Protein AF-A0A0K8VQE4-F1 (afdb_monomer)

Mean predicted aligned error: 16.48 Å

Solvent-accessible surface area (backbone atoms only — not comparable to full-atom values): 9873 Å² total; per-residue (Å²): 136,83,87,86,81,90,81,83,89,86,82,90,83,88,81,88,80,91,84,88,81,90,79,91,72,78,86,70,64,89,73,73,76,73,76,74,81,79,48,73,66,45,51,49,52,49,52,51,43,44,55,78,45,48,74,47,53,70,43,79,90,37,38,68,58,38,44,43,52,36,48,52,51,41,58,73,68,64,58,63,92,59,96,77,51,59,66,57,52,51,50,51,49,52,50,50,52,53,53,49,59,57,50,58,73,50,50,84,83,46,82,82,73,84,55,89,65,48,68,61,51,49,57,67,68,48,78,80,86,74,82,78,86,72,84,84,83,77,75,88,77,84,90,79,133

Structure (mmCIF, N/CA/C/O backbone):
data_AF-A0A0K8VQE4-F1
#
_entry.id   AF-A0A0K8VQE4-F1
#
loop_
_atom_site.group_PDB
_atom_site.id
_atom_site.type_symbol
_atom_site.label_atom_id
_atom_site.label_alt_id
_atom_site.label_comp_id
_atom_site.label_asym_id
_atom_site.label_entity_id
_atom_site.label_seq_id
_atom_site.pdbx_PDB_ins_code
_atom_site.Cartn_x
_atom_site.Cartn_y
_atom_site.Cartn_z
_atom_site.occupancy
_atom_site.B_iso_or_equiv
_atom_site.auth_seq_id
_atom_site.auth_comp_id
_atom_site.auth_asym_id
_atom_site.auth_atom_id
_atom_site.pdbx_PDB_model_num
ATOM 1 N N . MET A 1 1 ? -46.963 26.189 68.535 1.00 45.88 1 MET A N 1
ATOM 2 C CA . MET A 1 1 ? -46.338 26.196 67.194 1.00 45.88 1 MET A CA 1
ATOM 3 C C . MET A 1 1 ? -45.722 27.574 67.006 1.00 45.88 1 MET A C 1
ATOM 5 O O . MET A 1 1 ? -46.448 28.551 67.113 1.00 45.88 1 MET A O 1
ATOM 9 N N . ALA A 1 2 ? -44.393 27.656 66.931 1.00 39.91 2 ALA A N 1
ATOM 10 C CA . ALA A 1 2 ? -43.643 28.909 67.023 1.00 39.91 2 ALA A CA 1
ATOM 11 C C . ALA A 1 2 ? -43.707 29.743 65.726 1.00 39.91 2 ALA A C 1
ATOM 13 O O . ALA A 1 2 ? -43.652 29.190 64.631 1.00 39.91 2 ALA A O 1
ATOM 14 N N . ASN A 1 3 ? -43.807 31.067 65.893 1.00 44.88 3 ASN A N 1
ATOM 15 C CA . ASN A 1 3 ? -43.606 32.115 64.882 1.00 44.88 3 ASN A CA 1
ATOM 16 C C . ASN A 1 3 ? -42.227 32.003 64.201 1.00 44.88 3 ASN A C 1
ATOM 18 O O . ASN A 1 3 ? -41.288 31.542 64.841 1.00 44.88 3 ASN A O 1
ATOM 22 N N . VAL A 1 4 ? -42.070 32.559 62.989 1.00 49.12 4 VAL A N 1
ATOM 23 C CA . VAL A 1 4 ? -41.136 33.679 62.717 1.00 49.12 4 VAL A CA 1
ATOM 24 C C . VAL A 1 4 ? -41.285 34.203 61.277 1.00 49.12 4 VAL A C 1
ATOM 26 O O . VAL A 1 4 ? -41.597 33.486 60.332 1.00 49.12 4 VAL A O 1
ATOM 29 N N . LEU A 1 5 ? -41.117 35.520 61.200 1.00 47.66 5 LEU A N 1
ATOM 30 C CA . LEU A 1 5 ? -41.314 36.482 60.126 1.00 47.66 5 LEU A CA 1
ATOM 31 C C . LEU A 1 5 ? -40.324 36.386 58.947 1.00 47.66 5 LEU A C 1
ATOM 33 O O . LEU A 1 5 ? -39.181 35.961 59.092 1.00 47.66 5 LEU A O 1
ATOM 37 N N . ARG A 1 6 ? -40.775 36.927 57.804 1.00 46.88 6 ARG A N 1
ATOM 38 C CA . ARG A 1 6 ? -39.968 37.466 56.690 1.00 46.88 6 ARG A CA 1
ATOM 39 C C . ARG A 1 6 ? -38.911 38.463 57.187 1.00 46.88 6 ARG A C 1
ATOM 41 O O . ARG A 1 6 ? -39.253 39.269 58.040 1.00 46.88 6 ARG A O 1
ATOM 48 N N . ASN A 1 7 ? -37.726 38.472 56.563 1.00 41.19 7 ASN A N 1
ATOM 49 C CA . ASN A 1 7 ? -36.839 39.632 56.317 1.00 41.19 7 ASN A CA 1
ATOM 50 C C . ASN A 1 7 ? -35.766 39.194 55.286 1.00 41.19 7 ASN A C 1
ATOM 52 O O . ASN A 1 7 ? -35.129 38.168 55.484 1.00 41.19 7 ASN A O 1
ATOM 56 N N . VAL A 1 8 ? -35.770 39.704 54.048 1.00 42.94 8 VAL A N 1
ATOM 57 C CA . VAL A 1 8 ? -35.053 40.902 53.544 1.00 42.94 8 VAL A CA 1
ATOM 58 C C . VAL A 1 8 ? -33.520 40.729 53.532 1.00 42.94 8 VAL A C 1
ATOM 60 O O . VAL A 1 8 ? -32.865 40.780 54.566 1.00 42.94 8 VAL A O 1
ATOM 63 N N . GLU A 1 9 ? -32.988 40.542 52.316 1.00 43.97 9 GLU A N 1
ATOM 64 C CA . GLU A 1 9 ? -31.582 40.719 51.897 1.00 43.97 9 GLU A CA 1
ATOM 65 C C . GLU A 1 9 ? -31.162 42.178 52.158 1.00 43.97 9 GLU A C 1
ATOM 67 O O . GLU A 1 9 ? -31.979 43.079 51.941 1.00 43.97 9 GLU A O 1
ATOM 72 N N . PRO A 1 10 ? -29.943 42.452 52.657 1.00 44.28 10 PRO A N 1
ATOM 73 C CA . PRO A 1 10 ? -28.909 42.905 51.718 1.00 44.28 10 PRO A CA 1
ATOM 74 C C . PRO A 1 10 ? -27.470 42.574 52.166 1.00 44.28 10 PRO A C 1
ATOM 76 O O . PRO A 1 10 ? -27.127 42.735 53.337 1.00 44.28 10 PRO A O 1
ATOM 79 N N . SER A 1 11 ? -26.553 42.292 51.239 1.00 44.81 11 SER A N 1
ATOM 80 C CA . SER A 1 11 ? -25.364 43.151 51.067 1.00 44.81 11 SER A CA 1
ATOM 81 C C . SER A 1 11 ? -24.391 42.667 50.000 1.00 44.81 11 SER A C 1
ATOM 83 O O . SER A 1 11 ? -23.786 41.599 50.054 1.00 44.81 11 SER A O 1
ATOM 85 N N . GLN A 1 12 ? -24.141 43.601 49.094 1.00 41.91 12 GLN A N 1
ATOM 86 C CA . GLN A 1 12 ? -23.063 43.644 48.127 1.00 41.91 12 GLN A CA 1
ATOM 87 C C . GLN A 1 12 ? -21.682 43.525 48.796 1.00 41.91 12 GLN A C 1
ATOM 89 O O . GLN A 1 12 ? -21.361 44.308 49.688 1.00 41.91 12 GLN A O 1
ATOM 94 N N . LYS A 1 13 ? -20.802 42.673 48.253 1.00 49.84 13 LYS A N 1
ATOM 95 C CA . LYS A 1 13 ? -19.358 42.960 48.176 1.00 49.84 13 LYS A CA 1
ATOM 96 C C . LYS A 1 13 ? -18.815 42.578 46.803 1.00 49.84 13 LYS A C 1
ATOM 98 O O . LYS A 1 13 ? -18.476 41.438 46.512 1.00 49.84 13 LYS A O 1
ATOM 103 N N . LYS A 1 14 ? -18.752 43.608 45.966 1.00 39.69 14 LYS A N 1
ATOM 104 C CA . LYS A 1 14 ? -17.939 43.723 44.760 1.00 39.69 14 LYS A CA 1
ATOM 105 C C . LYS A 1 14 ? -16.468 43.786 45.183 1.00 39.69 14 LYS A C 1
ATOM 107 O O . LYS A 1 14 ? -16.104 44.680 45.940 1.00 39.69 14 LYS A O 1
ATOM 112 N N . LEU A 1 15 ? -15.627 42.898 44.659 1.00 41.09 15 LEU A N 1
ATOM 113 C CA . LEU A 1 15 ? -14.192 43.151 44.543 1.00 41.09 15 LEU A CA 1
ATOM 114 C C . LEU A 1 15 ? -13.773 42.820 43.108 1.00 41.09 15 LEU A C 1
ATOM 116 O O . LEU A 1 15 ? -13.686 41.664 42.708 1.00 41.09 15 LEU A O 1
ATOM 120 N N . GLN A 1 16 ? -13.606 43.877 42.317 1.00 36.41 16 GLN A N 1
ATOM 121 C CA . GLN A 1 16 ? -12.870 43.866 41.060 1.00 36.41 16 GLN A CA 1
ATOM 122 C C . GLN A 1 16 ? -11.424 44.255 41.385 1.00 36.41 16 GLN A C 1
ATOM 124 O O . GLN A 1 16 ? -11.229 45.272 42.041 1.00 36.41 16 GLN A O 1
ATOM 129 N N . SER A 1 17 ? -10.449 43.476 40.920 1.00 37.84 17 SER A N 1
ATOM 130 C CA . SER A 1 17 ? -9.119 43.941 40.481 1.00 37.84 17 SER A CA 1
ATOM 131 C C . SER A 1 17 ? -8.377 42.736 39.888 1.00 37.84 17 SER A C 1
ATOM 133 O O . SER A 1 17 ? -8.222 41.723 40.559 1.00 37.84 17 SER A O 1
ATOM 135 N N . THR A 1 18 ? -8.201 42.661 38.564 1.00 42.44 18 THR A N 1
ATOM 136 C CA . THR A 1 18 ? -7.042 43.166 37.790 1.00 42.44 18 THR A CA 1
ATOM 137 C C . THR A 1 18 ? -5.707 42.568 38.239 1.00 42.44 18 THR A C 1
ATOM 139 O O . THR A 1 18 ? -5.162 42.986 39.251 1.00 42.44 18 THR A O 1
ATOM 142 N N . ASP A 1 19 ? -5.152 41.631 37.474 1.00 34.72 19 ASP A N 1
ATOM 143 C CA . ASP A 1 19 ? -4.018 41.869 36.564 1.00 34.72 19 ASP A CA 1
ATOM 144 C C . ASP A 1 19 ? -3.666 40.540 35.874 1.00 34.72 19 ASP A C 1
ATOM 146 O O . ASP A 1 19 ? -3.855 39.458 36.430 1.00 34.72 19 ASP A O 1
ATOM 150 N N . GLY A 1 20 ? -3.231 40.610 34.622 1.00 36.81 20 GLY A N 1
ATOM 151 C CA . GLY A 1 20 ? -2.984 39.442 33.796 1.00 36.81 20 GLY A CA 1
ATOM 152 C C . GLY A 1 20 ? -1.537 38.971 33.833 1.00 36.81 20 GLY A C 1
ATOM 153 O O . GLY A 1 20 ? -0.609 39.735 34.070 1.00 36.81 20 GLY A O 1
ATOM 154 N N . ARG A 1 21 ? -1.321 37.714 33.435 1.00 42.16 21 ARG A N 1
ATOM 155 C CA . ARG A 1 21 ? -0.239 37.364 32.505 1.00 42.16 21 ARG A CA 1
ATOM 156 C C . ARG A 1 21 ? -0.347 35.921 32.023 1.00 42.16 21 ARG A C 1
ATOM 158 O O . ARG A 1 21 ? -0.625 34.995 32.77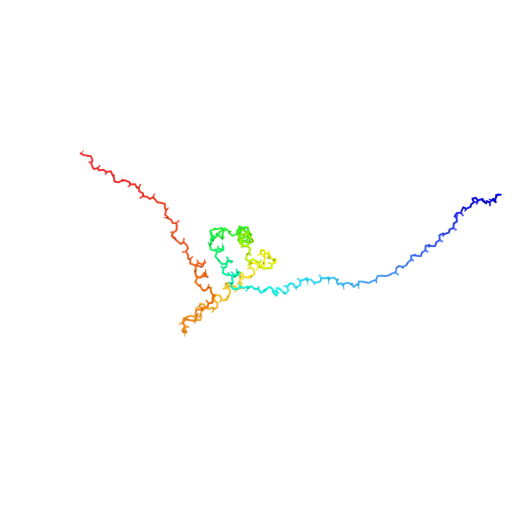2 1.00 42.16 21 ARG A O 1
ATOM 165 N N . LYS A 1 22 ? -0.105 35.792 30.719 1.00 48.47 22 LYS A N 1
ATOM 166 C CA . LYS A 1 22 ? 0.037 34.581 29.905 1.00 48.47 22 LYS A CA 1
ATOM 167 C C . LYS A 1 22 ? 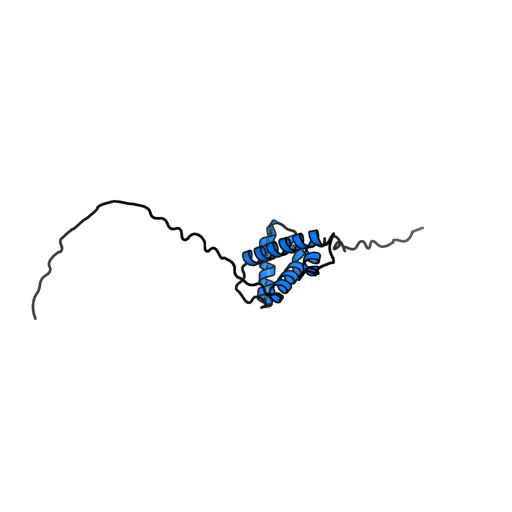0.883 33.485 30.569 1.00 48.47 22 LYS A C 1
ATOM 169 O O . LYS A 1 22 ? 1.980 33.767 31.034 1.00 48.47 22 LYS A O 1
ATOM 174 N N . SER A 1 23 ? 0.457 32.233 30.403 1.00 43.72 23 SER A N 1
ATOM 175 C CA . SER A 1 23 ? 1.350 31.073 30.242 1.00 43.72 23 SER A CA 1
ATOM 176 C C . SER A 1 23 ? 0.568 29.948 29.547 1.00 43.72 23 SER A C 1
ATOM 178 O O . SER A 1 23 ? -0.226 29.250 30.161 1.00 43.72 23 SER A O 1
ATOM 180 N N . ILE A 1 24 ? 0.461 29.980 28.217 1.00 49.69 24 ILE A N 1
ATOM 181 C CA . ILE A 1 24 ? 1.192 29.089 27.295 1.00 49.69 24 ILE A CA 1
ATOM 182 C C . ILE A 1 24 ? 1.427 27.682 27.862 1.00 49.69 24 ILE A C 1
ATOM 184 O O . ILE A 1 24 ? 2.364 27.457 28.620 1.00 49.69 24 ILE A O 1
ATOM 188 N N . LYS A 1 25 ? 0.631 26.734 27.368 1.00 45.72 25 LYS A N 1
ATOM 189 C CA . LYS A 1 25 ? 1.036 25.429 26.812 1.00 45.72 25 LYS A CA 1
ATOM 190 C C . LYS A 1 25 ? -0.257 24.833 26.249 1.00 45.72 25 LYS A C 1
ATOM 192 O O . LYS A 1 25 ? -1.064 24.271 26.966 1.00 45.72 25 LYS A O 1
ATOM 197 N N . SER A 1 26 ? -0.606 25.115 24.994 1.00 44.28 26 SER A N 1
ATOM 198 C CA . SER A 1 26 ? -0.066 24.333 23.880 1.00 44.28 26 SER A CA 1
ATOM 199 C C . SER A 1 26 ? 0.153 22.897 24.347 1.00 44.28 26 SER A C 1
ATOM 201 O O . SER A 1 26 ? 1.252 22.551 24.783 1.00 44.28 26 SER A O 1
ATOM 203 N N . CYS A 1 27 ? -0.893 22.068 24.287 1.00 36.00 27 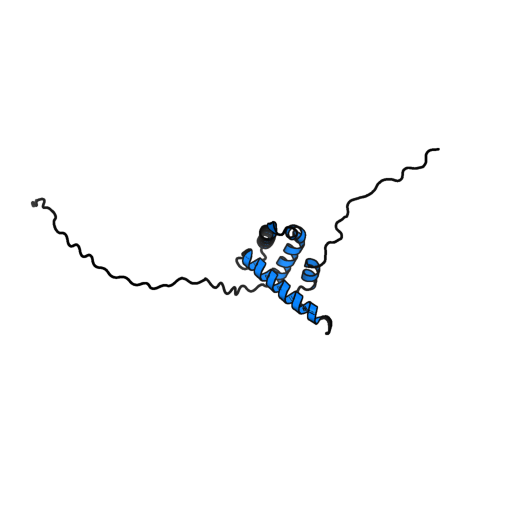CYS A N 1
ATOM 204 C CA . CYS A 1 27 ? -0.665 20.639 24.117 1.00 36.00 27 CYS A CA 1
ATOM 205 C C . CYS A 1 27 ? -0.140 20.483 22.688 1.00 36.00 27 CYS A C 1
ATOM 207 O O . CYS A 1 27 ? -0.859 20.219 21.727 1.00 36.00 27 CYS A O 1
ATOM 209 N N . VAL A 1 28 ? 1.134 20.851 22.557 1.00 38.78 28 VAL A N 1
ATOM 210 C CA . VAL A 1 28 ? 2.001 20.554 21.441 1.00 38.78 28 VAL A CA 1
ATOM 211 C C . VAL A 1 28 ? 1.812 19.079 21.187 1.00 38.78 28 VAL A C 1
ATOM 213 O O . VAL A 1 28 ? 2.199 18.287 22.034 1.00 38.78 28 VAL A O 1
ATOM 216 N N . LYS A 1 29 ? 1.234 18.781 20.022 1.00 45.59 29 LYS A N 1
ATOM 217 C CA . LYS A 1 29 ? 1.474 17.581 19.233 1.00 45.59 29 LYS A CA 1
ATOM 218 C C . LYS A 1 29 ? 1.418 16.324 20.099 1.00 45.59 29 LYS A C 1
ATOM 220 O O . LYS A 1 29 ? 2.402 15.972 20.746 1.00 45.59 29 LYS A O 1
ATOM 225 N N . GLU A 1 30 ? 0.346 15.547 19.964 1.00 39.31 30 GLU A N 1
ATOM 226 C CA . GLU A 1 30 ? 0.566 14.105 19.932 1.00 39.31 30 GLU A CA 1
ATOM 227 C C . GLU A 1 30 ? 1.565 13.868 18.802 1.00 39.31 30 GLU A C 1
ATOM 229 O O . GLU A 1 30 ? 1.240 13.757 17.620 1.00 39.31 30 GLU A O 1
ATOM 234 N N . ILE A 1 31 ? 2.842 13.908 19.172 1.00 42.34 31 ILE A N 1
ATOM 235 C CA . ILE A 1 31 ? 3.908 13.295 18.434 1.00 42.34 31 ILE A CA 1
ATOM 236 C C . ILE A 1 31 ? 3.535 11.832 18.574 1.00 42.34 31 ILE A C 1
ATOM 238 O O . ILE A 1 31 ? 3.933 11.159 19.522 1.00 42.34 31 ILE A O 1
ATOM 242 N N . PHE A 1 32 ? 2.671 11.378 17.670 1.00 44.19 32 PHE A N 1
ATOM 243 C CA . PHE A 1 32 ? 2.429 9.980 17.423 1.00 44.19 32 PHE A CA 1
ATOM 244 C C . PHE A 1 32 ? 3.772 9.481 16.896 1.00 44.19 32 PHE A C 1
ATOM 246 O O . PHE A 1 32 ? 4.032 9.439 15.694 1.00 44.19 32 PHE A O 1
ATOM 253 N N . ILE A 1 33 ? 4.708 9.225 17.814 1.00 49.03 33 ILE A N 1
ATOM 254 C CA . ILE A 1 33 ? 5.868 8.401 17.541 1.00 49.03 33 ILE A CA 1
ATOM 255 C C . ILE A 1 33 ? 5.257 7.021 17.410 1.00 49.03 33 ILE A C 1
ATOM 257 O O . ILE A 1 33 ? 5.129 6.264 18.368 1.00 49.03 33 ILE A O 1
ATOM 261 N N . ASP A 1 34 ? 4.774 6.821 16.192 1.00 50.22 34 ASP A N 1
ATOM 262 C CA . ASP A 1 34 ?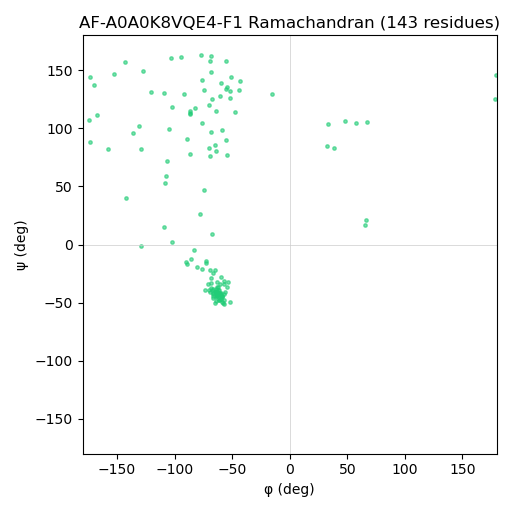 4.142 5.675 15.593 1.00 50.22 34 ASP A CA 1
ATOM 263 C C . ASP A 1 34 ? 5.077 4.479 15.769 1.00 50.22 34 ASP A C 1
ATOM 265 O O . ASP A 1 34 ? 5.814 4.077 14.871 1.00 50.22 34 ASP A O 1
ATOM 269 N N . ARG A 1 35 ? 5.099 3.922 16.984 1.00 67.44 35 ARG A N 1
ATOM 270 C CA . ARG A 1 35 ? 5.724 2.633 17.283 1.00 67.44 35 ARG A CA 1
ATOM 271 C C . ARG A 1 35 ? 4.818 1.493 16.833 1.00 67.44 35 ARG A C 1
ATOM 273 O O . ARG A 1 35 ? 4.893 0.395 17.379 1.00 67.44 35 ARG A O 1
ATOM 280 N N . ARG A 1 36 ? 3.965 1.721 15.834 1.00 82.00 36 ARG A N 1
ATOM 281 C CA . ARG A 1 36 ? 3.284 0.623 15.184 1.00 82.00 36 ARG A CA 1
ATOM 282 C C . ARG A 1 36 ? 4.321 -0.255 14.499 1.00 82.00 36 ARG A C 1
ATOM 284 O O . ARG A 1 36 ? 4.978 0.127 13.528 1.00 82.00 36 ARG A O 1
ATOM 291 N N . ILE A 1 37 ? 4.421 -1.478 14.991 1.00 86.56 37 ILE A N 1
ATOM 292 C CA . ILE A 1 37 ? 5.213 -2.520 14.360 1.00 86.56 37 ILE A CA 1
ATOM 293 C C . ILE A 1 37 ? 4.367 -3.128 13.247 1.00 86.56 37 ILE A C 1
ATOM 295 O O . ILE A 1 37 ? 3.315 -3.701 13.500 1.00 86.56 37 ILE A O 1
ATOM 299 N N . TRP A 1 38 ? 4.845 -2.998 12.014 1.00 89.69 38 TRP A N 1
ATOM 300 C CA . TRP A 1 38 ? 4.252 -3.661 10.859 1.00 89.69 38 TRP A CA 1
ATOM 301 C C . TRP A 1 38 ? 4.834 -5.058 10.728 1.00 89.69 38 TRP A C 1
ATOM 303 O O . TRP A 1 38 ? 6.025 -5.215 10.438 1.00 89.69 38 TRP A O 1
ATOM 313 N N . THR A 1 39 ? 3.996 -6.069 10.902 1.00 92.19 39 THR A N 1
ATOM 314 C CA . THR A 1 39 ? 4.406 -7.459 10.716 1.00 92.19 39 THR A CA 1
ATOM 315 C C . THR A 1 39 ? 4.703 -7.752 9.241 1.00 92.19 39 THR A C 1
ATOM 317 O O . THR A 1 39 ? 4.299 -7.022 8.324 1.00 92.19 39 THR A O 1
ATOM 320 N N . LYS A 1 40 ? 5.425 -8.851 8.983 1.00 91.62 40 LYS A N 1
ATOM 321 C CA . LYS A 1 40 ? 5.679 -9.311 7.609 1.00 91.62 40 LYS A CA 1
ATOM 322 C C . LYS A 1 40 ? 4.373 -9.656 6.886 1.00 91.62 40 LYS A C 1
ATOM 324 O O . LYS A 1 40 ? 4.241 -9.330 5.711 1.00 91.62 40 LYS A O 1
ATOM 329 N N . ALA A 1 41 ? 3.425 -10.272 7.596 1.00 92.56 41 ALA A N 1
ATOM 330 C CA . ALA A 1 41 ? 2.115 -10.635 7.067 1.00 92.56 41 ALA A CA 1
ATOM 331 C C . ALA A 1 41 ? 1.296 -9.391 6.689 1.00 92.56 41 ALA A C 1
ATOM 333 O O . ALA A 1 41 ? 0.870 -9.288 5.542 1.00 92.56 41 ALA A O 1
ATOM 334 N N . GLU A 1 42 ? 1.184 -8.406 7.589 1.00 94.06 42 GLU A N 1
ATOM 335 C CA . GLU A 1 42 ? 0.510 -7.130 7.298 1.00 94.06 42 GLU A CA 1
ATOM 336 C C . GLU A 1 42 ? 1.155 -6.406 6.116 1.00 94.06 42 GLU A C 1
ATOM 338 O O . GLU A 1 42 ? 0.461 -5.919 5.230 1.00 94.06 42 GLU A O 1
ATOM 343 N N . THR A 1 43 ? 2.491 -6.348 6.076 1.00 95.19 43 THR A N 1
ATOM 344 C CA . THR A 1 43 ? 3.208 -5.669 4.988 1.00 95.19 43 THR A CA 1
ATOM 345 C C . THR A 1 43 ? 2.972 -6.371 3.648 1.00 95.19 43 THR A C 1
ATOM 347 O O . THR A 1 43 ? 2.748 -5.700 2.644 1.00 95.19 43 THR A O 1
ATOM 350 N N . LYS A 1 44 ? 2.976 -7.711 3.624 1.00 95.31 44 LYS A N 1
ATOM 351 C CA . LYS A 1 44 ? 2.685 -8.496 2.416 1.00 95.31 44 LYS A CA 1
ATOM 352 C C . LYS A 1 44 ? 1.249 -8.280 1.940 1.00 95.31 44 LYS A C 1
ATOM 354 O O . LYS A 1 44 ? 1.039 -7.999 0.765 1.00 95.31 44 LYS A O 1
ATOM 359 N N . ALA A 1 45 ? 0.280 -8.384 2.849 1.00 96.56 45 ALA A N 1
ATOM 360 C CA . ALA A 1 45 ? -1.130 -8.170 2.541 1.00 96.56 45 ALA A CA 1
ATOM 361 C C . ALA A 1 45 ? -1.375 -6.748 2.022 1.00 96.56 45 ALA A C 1
ATOM 363 O O . ALA A 1 45 ? -2.050 -6.570 1.011 1.00 96.56 45 ALA A O 1
ATOM 364 N N . PHE A 1 46 ? -0.744 -5.748 2.648 1.00 96.81 46 PHE A N 1
ATOM 365 C CA . PHE A 1 46 ? -0.802 -4.363 2.197 1.00 96.81 46 PHE A CA 1
ATOM 366 C C . PHE A 1 46 ? -0.314 -4.201 0.755 1.00 96.81 46 PHE A C 1
ATOM 368 O O . PHE A 1 46 ? -1.025 -3.625 -0.067 1.00 96.81 46 PHE A O 1
ATOM 375 N N . LEU A 1 47 ? 0.871 -4.719 0.430 1.00 96.31 47 LEU A N 1
ATOM 376 C CA . LEU A 1 47 ? 1.422 -4.598 -0.919 1.00 96.31 47 LEU A CA 1
ATOM 377 C C . LEU A 1 47 ? 0.556 -5.325 -1.959 1.00 96.31 47 LEU A C 1
ATOM 379 O O . LEU A 1 47 ? 0.301 -4.765 -3.020 1.00 96.31 47 LEU A O 1
ATOM 383 N N . ASN A 1 48 ? 0.023 -6.506 -1.635 1.00 96.50 48 ASN A N 1
ATOM 384 C CA . ASN A 1 48 ? -0.897 -7.233 -2.517 1.0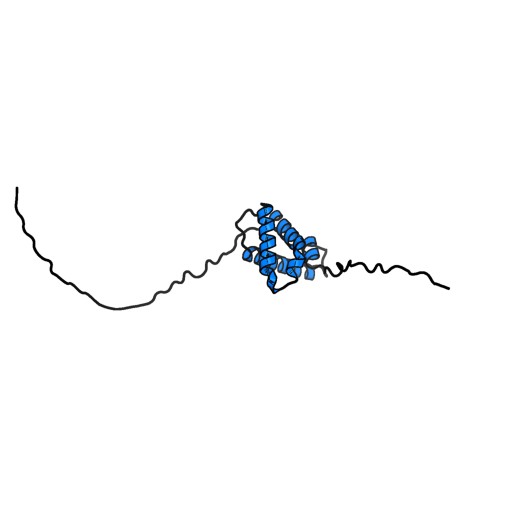0 96.50 48 ASN A CA 1
ATOM 385 C C . ASN A 1 48 ? -2.205 -6.465 -2.770 1.00 96.50 48 ASN A C 1
ATOM 387 O O . ASN A 1 48 ? -2.663 -6.370 -3.910 1.00 96.50 48 ASN A O 1
ATOM 391 N N . ALA A 1 49 ? -2.805 -5.893 -1.722 1.00 96.94 49 ALA A N 1
ATOM 392 C CA . ALA A 1 49 ? -4.009 -5.075 -1.850 1.00 96.94 49 ALA A CA 1
ATOM 393 C C . ALA A 1 49 ? -3.733 -3.799 -2.667 1.00 96.94 49 ALA A C 1
ATOM 395 O O . ALA A 1 49 ? -4.535 -3.414 -3.516 1.00 96.94 49 ALA A O 1
ATOM 396 N N . TYR A 1 50 ? -2.560 -3.186 -2.478 1.00 96.25 50 TYR A N 1
ATOM 397 C CA . TYR A 1 50 ? -2.116 -2.050 -3.283 1.00 96.25 50 TYR A CA 1
ATOM 398 C C . TYR A 1 50 ? -1.987 -2.414 -4.768 1.00 96.25 50 TYR A C 1
ATOM 400 O O . TYR A 1 50 ? -2.503 -1.692 -5.616 1.00 96.25 50 TYR A O 1
ATOM 408 N N . ILE A 1 51 ? -1.330 -3.535 -5.086 1.00 94.44 51 ILE A N 1
ATOM 409 C CA . ILE A 1 51 ? -1.168 -4.038 -6.461 1.00 94.44 51 ILE A CA 1
ATOM 410 C C . ILE A 1 51 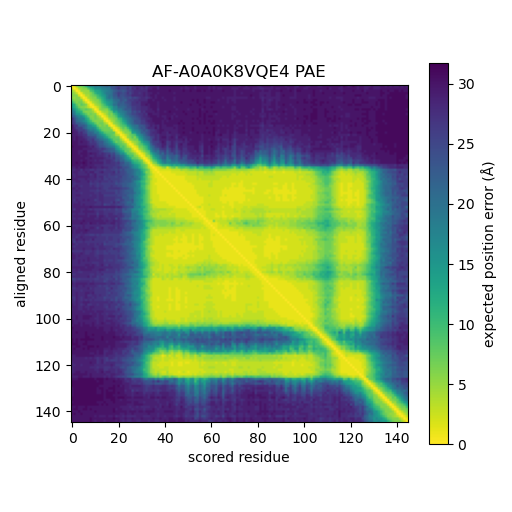? -2.532 -4.291 -7.108 1.00 94.44 51 ILE A C 1
ATOM 412 O O . ILE A 1 51 ? -2.778 -3.830 -8.221 1.00 94.44 51 ILE A O 1
ATOM 416 N N . SER A 1 52 ? -3.447 -4.934 -6.380 1.00 94.81 52 SER A N 1
ATOM 417 C CA . SER A 1 52 ? -4.804 -5.234 -6.862 1.00 94.81 52 SER A CA 1
ATOM 418 C C . SER A 1 52 ? -5.598 -3.974 -7.234 1.00 94.81 52 SER A C 1
ATOM 420 O O . SER A 1 52 ? -6.458 -4.019 -8.107 1.00 94.81 52 SER A O 1
ATOM 422 N N . ARG A 1 53 ? -5.290 -2.834 -6.601 1.00 93.12 53 ARG A N 1
ATOM 423 C CA . ARG A 1 53 ? -5.917 -1.524 -6.850 1.00 93.12 53 ARG A CA 1
ATOM 424 C C . ARG A 1 53 ? -4.998 -0.531 -7.556 1.00 93.12 53 ARG A C 1
ATOM 426 O O . ARG A 1 53 ? -5.284 0.666 -7.573 1.00 93.12 53 ARG A O 1
ATOM 433 N N . LYS A 1 54 ? -3.888 -0.987 -8.143 1.00 90.31 54 LYS A N 1
ATOM 434 C CA . LYS A 1 54 ? -2.833 -0.126 -8.710 1.00 90.31 54 LYS A CA 1
ATOM 435 C C . LYS A 1 54 ? -3.374 0.895 -9.716 1.00 90.31 54 LYS A C 1
ATOM 437 O O . LYS A 1 54 ? -2.878 2.021 -9.777 1.00 90.31 54 LYS A O 1
ATOM 442 N N . ASP A 1 55 ? -4.424 0.545 -10.455 1.00 90.38 55 ASP A N 1
ATOM 443 C CA . ASP A 1 55 ? -5.056 1.433 -11.433 1.00 90.38 55 ASP A CA 1
ATOM 444 C C . ASP A 1 55 ? -5.787 2.631 -10.808 1.00 90.38 55 ASP A C 1
ATOM 446 O O . ASP A 1 55 ? -5.798 3.713 -11.397 1.00 90.38 55 ASP A O 1
ATOM 450 N N . GLU A 1 56 ? -6.296 2.502 -9.580 1.00 92.75 56 GLU A N 1
ATOM 451 C CA . GLU A 1 56 ? -6.920 3.606 -8.838 1.00 92.75 56 GLU A CA 1
ATOM 452 C C . GLU A 1 56 ? -5.895 4.698 -8.470 1.00 92.75 56 GLU A C 1
ATOM 454 O O . GLU A 1 56 ? -6.236 5.873 -8.315 1.00 92.75 56 GLU A O 1
ATOM 459 N N . PHE A 1 57 ? -4.608 4.342 -8.387 1.00 90.88 57 PHE A N 1
ATOM 460 C CA . PHE A 1 57 ? -3.517 5.271 -8.077 1.00 90.88 57 PHE A CA 1
ATOM 461 C C . PHE A 1 57 ? -3.007 6.064 -9.289 1.00 90.88 57 PHE A C 1
ATOM 463 O O . PHE A 1 57 ? -2.176 6.965 -9.111 1.00 90.88 57 PHE A O 1
ATOM 470 N N . ARG A 1 58 ? -3.511 5.783 -10.503 1.00 88.81 58 ARG A N 1
ATOM 471 C CA . ARG A 1 58 ? -3.170 6.543 -11.721 1.00 88.81 58 ARG A CA 1
ATOM 472 C C . ARG A 1 58 ? -3.626 7.998 -11.619 1.00 88.81 58 ARG A C 1
ATOM 474 O O . ARG A 1 58 ? -2.919 8.902 -12.062 1.00 88.81 58 ARG A O 1
ATOM 481 N N . ASN A 1 59 ? -4.780 8.242 -10.996 1.00 88.94 59 ASN A N 1
ATOM 482 C CA . ASN A 1 59 ? -5.299 9.590 -10.807 1.00 88.94 59 ASN A CA 1
ATOM 483 C C . ASN A 1 59 ? -4.741 10.220 -9.523 1.00 88.94 59 ASN A C 1
ATOM 485 O O . ASN A 1 59 ? -5.090 9.843 -8.403 1.00 88.94 59 ASN A O 1
ATOM 489 N N . VAL A 1 60 ? -3.914 11.255 -9.686 1.00 87.12 60 VAL A N 1
ATOM 490 C CA . VAL A 1 60 ? -3.275 11.971 -8.571 1.00 87.12 60 VAL A CA 1
ATOM 491 C C . VAL A 1 60 ? -4.270 12.542 -7.558 1.00 87.12 60 VAL A C 1
ATOM 493 O O . VAL A 1 60 ? -3.957 12.575 -6.370 1.00 87.12 60 VAL A O 1
ATOM 496 N N . ARG A 1 61 ? -5.473 12.937 -7.998 1.00 91.12 61 ARG A N 1
ATOM 497 C CA . ARG A 1 61 ? -6.516 13.499 -7.123 1.00 91.12 61 ARG A CA 1
ATOM 498 C C . ARG A 1 61 ? -7.229 12.429 -6.297 1.00 91.12 61 ARG A C 1
ATOM 500 O O . ARG A 1 61 ? -7.794 12.743 -5.257 1.00 91.12 61 ARG A O 1
ATOM 507 N N . GLN A 1 62 ? -7.181 11.171 -6.734 1.00 91.94 62 GLN A N 1
ATOM 508 C CA . GLN A 1 62 ? -7.895 10.058 -6.105 1.00 91.94 62 GLN A CA 1
ATOM 509 C C . GLN A 1 62 ? -6.995 9.169 -5.244 1.00 91.94 62 GLN A C 1
ATOM 511 O O . GLN A 1 62 ? -7.492 8.239 -4.623 1.00 91.94 62 GLN A O 1
ATOM 516 N N . LYS A 1 63 ? -5.699 9.483 -5.100 1.00 93.00 63 LYS A N 1
ATOM 517 C CA . LYS A 1 63 ? -4.764 8.676 -4.293 1.00 93.00 63 LYS A CA 1
ATOM 518 C C . LYS A 1 63 ? -5.227 8.440 -2.854 1.00 93.00 63 LYS A C 1
ATOM 520 O O . LYS A 1 63 ? -5.007 7.356 -2.327 1.00 93.00 63 LYS A O 1
ATOM 525 N N . LYS A 1 64 ? -5.868 9.429 -2.219 1.00 95.00 64 LYS A N 1
ATOM 526 C CA . LYS A 1 64 ? -6.411 9.272 -0.858 1.00 95.00 64 LYS A CA 1
ATOM 527 C C . LYS A 1 64 ? -7.561 8.262 -0.824 1.00 95.00 64 LYS A C 1
ATOM 529 O O . LYS A 1 64 ? -7.602 7.432 0.073 1.00 95.00 64 LYS A O 1
ATOM 534 N N . ILE A 1 6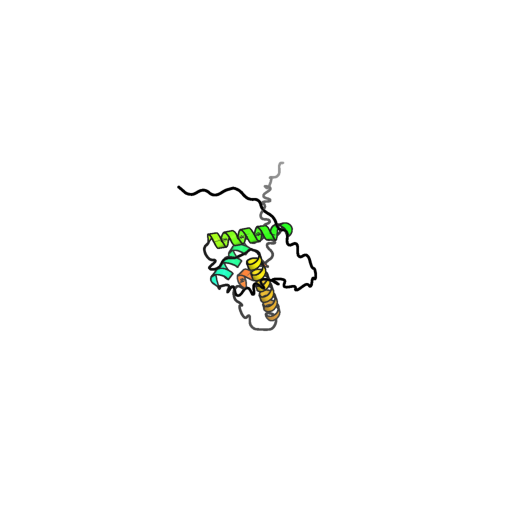5 ? -8.451 8.319 -1.814 1.00 96.44 65 ILE A N 1
ATOM 535 C CA . ILE A 1 65 ? -9.580 7.390 -1.955 1.00 96.44 65 ILE A CA 1
ATOM 536 C C . ILE A 1 65 ? -9.059 5.983 -2.267 1.00 96.44 65 ILE A C 1
ATOM 538 O O . ILE A 1 65 ? -9.442 5.035 -1.597 1.00 96.44 65 ILE A O 1
ATOM 542 N N . ALA A 1 66 ? -8.110 5.858 -3.195 1.00 96.75 66 ALA A N 1
ATOM 543 C CA . ALA A 1 66 ? -7.464 4.587 -3.506 1.00 96.75 66 ALA A CA 1
ATOM 544 C C . ALA A 1 66 ? -6.808 3.965 -2.260 1.00 96.75 66 ALA A C 1
ATOM 546 O O . ALA A 1 66 ? -6.968 2.781 -1.983 1.00 96.75 66 ALA A O 1
ATOM 547 N N . MET A 1 67 ? -6.126 4.773 -1.442 1.00 97.31 67 MET A N 1
ATOM 548 C CA . MET A 1 67 ? -5.526 4.292 -0.195 1.00 97.31 67 MET A CA 1
ATOM 549 C C . MET A 1 67 ? -6.575 3.912 0.864 1.00 97.31 67 MET A C 1
ATOM 551 O O . MET A 1 67 ? -6.361 2.964 1.615 1.00 97.31 67 MET A O 1
ATOM 555 N N . GLN A 1 68 ? -7.717 4.604 0.905 1.00 97.81 68 GLN A N 1
ATOM 556 C CA . GLN A 1 68 ? -8.857 4.216 1.741 1.00 97.81 68 GLN A CA 1
ATOM 557 C C . GLN A 1 68 ? -9.424 2.858 1.313 1.00 97.81 68 GLN A C 1
ATOM 559 O O . GLN A 1 68 ? -9.695 2.020 2.166 1.00 97.81 68 GLN A O 1
ATOM 564 N N . ASN A 1 69 ? -9.543 2.612 0.009 1.00 97.62 69 ASN A N 1
ATOM 565 C CA . ASN A 1 69 ? -10.012 1.335 -0.518 1.00 97.62 69 ASN A CA 1
ATOM 566 C C . ASN A 1 69 ? -9.056 0.185 -0.165 1.00 97.62 69 ASN A C 1
ATOM 568 O O . ASN A 1 69 ? -9.504 -0.883 0.246 1.00 97.62 69 ASN A O 1
ATOM 572 N N . VAL A 1 70 ? -7.741 0.421 -0.248 1.00 97.69 70 VAL A N 1
ATOM 573 C CA . VAL A 1 70 ? -6.731 -0.544 0.218 1.00 97.69 70 VAL A CA 1
ATOM 574 C C . VAL A 1 70 ? -6.888 -0.822 1.715 1.00 97.69 70 VAL A C 1
ATOM 576 O O . VAL A 1 70 ? -6.850 -1.979 2.124 1.00 97.69 70 VAL A O 1
ATOM 579 N N . LEU A 1 71 ? -7.087 0.212 2.539 1.00 97.38 71 LEU A N 1
ATOM 580 C CA . LEU A 1 71 ? -7.318 0.035 3.974 1.00 97.38 71 LEU A CA 1
ATOM 581 C C . LEU A 1 71 ? -8.564 -0.822 4.242 1.00 97.38 71 LEU A C 1
ATOM 583 O O . LEU A 1 71 ? -8.482 -1.783 5.002 1.00 97.38 71 LEU A O 1
ATOM 587 N N . SER A 1 72 ? -9.675 -0.537 3.563 1.00 97.25 72 SER A N 1
ATOM 588 C CA . SER A 1 72 ? -10.905 -1.320 3.698 1.00 97.25 72 SER A CA 1
ATOM 589 C C . SER A 1 72 ? -10.728 -2.786 3.299 1.00 97.25 72 SER A C 1
ATOM 591 O O . SER A 1 72 ? -11.327 -3.658 3.923 1.00 97.25 72 SER A O 1
ATOM 593 N N . ASP A 1 73 ? -9.888 -3.096 2.309 1.00 97.25 73 ASP A N 1
ATOM 594 C CA . ASP A 1 73 ? -9.573 -4.491 1.978 1.00 97.25 73 ASP A CA 1
ATOM 595 C C . ASP A 1 73 ? -8.780 -5.185 3.087 1.00 97.25 73 ASP A C 1
ATOM 597 O O . ASP A 1 73 ? -9.045 -6.345 3.394 1.00 97.25 73 ASP A O 1
ATOM 601 N N . LEU A 1 74 ? -7.831 -4.489 3.716 1.00 96.00 74 LEU A N 1
ATOM 602 C CA . LEU A 1 74 ? -7.044 -5.043 4.821 1.00 96.00 74 LEU A CA 1
ATOM 603 C C . LEU A 1 74 ? -7.894 -5.275 6.074 1.00 96.00 74 LEU A C 1
ATOM 605 O O . LEU A 1 74 ? -7.714 -6.281 6.760 1.00 96.00 74 LEU A O 1
ATOM 609 N N . GLU A 1 75 ? -8.839 -4.377 6.348 1.00 95.38 75 GLU A N 1
ATOM 610 C CA . GLU A 1 75 ? -9.830 -4.539 7.415 1.00 95.38 75 GLU A CA 1
ATOM 611 C C . GLU A 1 75 ? -10.741 -5.740 7.139 1.00 95.38 75 GLU A C 1
ATOM 613 O O . GLU A 1 75 ? -10.932 -6.578 8.016 1.00 95.38 75 GLU A O 1
ATOM 618 N N . ARG A 1 76 ? -11.234 -5.886 5.900 1.00 96.06 76 ARG A N 1
ATOM 619 C CA . ARG A 1 76 ? -12.048 -7.042 5.480 1.00 96.06 76 ARG A CA 1
ATOM 620 C C . ARG A 1 76 ? -11.298 -8.366 5.574 1.00 96.06 76 ARG A C 1
ATOM 622 O O . ARG A 1 76 ? -11.900 -9.378 5.912 1.00 96.06 76 ARG A O 1
ATOM 629 N N . GLN A 1 77 ? -10.000 -8.369 5.278 1.00 94.38 77 GLN A N 1
ATOM 630 C CA . GLN A 1 77 ? -9.147 -9.550 5.428 1.00 94.38 77 GLN A CA 1
ATOM 631 C C . GLN A 1 77 ? -8.840 -9.878 6.899 1.00 94.38 77 GLN A C 1
ATOM 633 O O . GLN A 1 77 ? -8.341 -10.965 7.178 1.00 94.38 77 GLN A O 1
ATOM 638 N N . GLY A 1 78 ? -9.094 -8.955 7.835 1.00 94.06 78 GLY A N 1
ATOM 639 C CA . GLY A 1 78 ? -8.816 -9.152 9.259 1.00 94.06 78 GLY A CA 1
ATOM 640 C C . GLY A 1 78 ? -7.325 -9.260 9.594 1.00 94.06 78 GLY A C 1
ATOM 641 O O . GLY A 1 78 ? -6.968 -9.813 10.629 1.00 94.06 78 GLY A O 1
ATOM 642 N N . VAL A 1 79 ? -6.438 -8.762 8.722 1.00 92.62 79 VAL A N 1
ATOM 643 C CA . VAL A 1 79 ? -4.975 -8.900 8.885 1.00 92.62 79 VAL A CA 1
ATOM 644 C C . VAL A 1 79 ? -4.351 -7.812 9.759 1.00 92.62 79 VAL A C 1
ATOM 646 O O . VAL A 1 79 ? -3.184 -7.920 10.129 1.00 92.62 79 VAL A O 1
ATOM 649 N N . LEU A 1 80 ? -5.098 -6.748 10.063 1.00 91.62 80 LEU A N 1
ATOM 650 C CA . LEU A 1 80 ? -4.617 -5.610 10.842 1.00 91.62 80 LEU A CA 1
ATOM 651 C C . LEU A 1 80 ? -4.793 -5.882 12.336 1.00 91.62 80 LEU A C 1
ATOM 653 O O . LEU A 1 80 ? -5.910 -5.912 12.842 1.00 91.62 80 LEU A O 1
ATOM 657 N N . TYR A 1 81 ? -3.680 -6.023 13.056 1.00 86.44 81 TYR A N 1
ATOM 658 C CA . TYR A 1 81 ? -3.702 -6.244 14.510 1.00 86.44 81 TYR 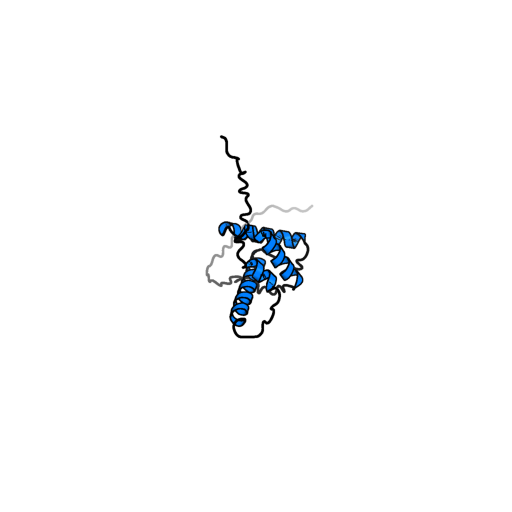A CA 1
ATOM 659 C C . TYR A 1 81 ? -3.902 -4.957 15.314 1.00 86.44 81 TYR A C 1
ATOM 661 O O . TYR A 1 81 ? -4.238 -4.995 16.494 1.00 86.44 81 TYR A O 1
ATOM 669 N N . GLN A 1 82 ? -3.636 -3.813 14.688 1.00 87.88 82 GLN A N 1
ATOM 670 C CA . GLN A 1 82 ? -3.728 -2.493 15.297 1.00 87.88 82 GLN A CA 1
ATOM 671 C C . GLN A 1 82 ? -4.592 -1.589 14.428 1.00 87.88 82 GLN A C 1
ATOM 673 O O . GLN A 1 82 ? -4.582 -1.691 13.194 1.00 87.88 82 GLN A O 1
ATOM 678 N N . THR A 1 83 ? -5.285 -0.654 15.078 1.00 89.19 83 THR A N 1
ATOM 679 C CA . THR A 1 83 ? -6.033 0.399 14.395 1.00 89.19 83 THR A CA 1
ATOM 680 C C . THR A 1 83 ? -5.126 1.104 13.397 1.00 89.19 83 THR A C 1
ATOM 682 O O . THR A 1 83 ? -4.025 1.550 13.722 1.00 89.19 83 THR A O 1
ATOM 685 N N . THR A 1 84 ? -5.581 1.159 12.151 1.00 91.88 84 THR A N 1
ATOM 686 C CA . THR A 1 84 ? -4.801 1.672 11.032 1.00 91.88 84 THR A CA 1
ATOM 687 C C . THR A 1 84 ? -5.524 2.843 10.418 1.00 91.88 84 THR A C 1
ATOM 689 O O . THR A 1 84 ? -6.695 2.737 10.083 1.00 91.88 84 THR A O 1
ATOM 692 N N . THR A 1 85 ? -4.812 3.943 10.210 1.00 94.88 85 THR A N 1
ATOM 693 C CA . THR A 1 85 ? -5.329 5.058 9.420 1.00 94.88 85 THR A CA 1
ATOM 694 C C . THR A 1 85 ? -4.707 5.065 8.029 1.00 94.88 85 THR A C 1
ATOM 696 O O . THR A 1 85 ? -3.628 4.510 7.792 1.00 94.88 85 THR A O 1
ATOM 699 N N . VAL A 1 86 ? -5.366 5.752 7.096 1.00 95.38 86 VAL A N 1
ATOM 700 C CA . VAL A 1 86 ? -4.831 5.990 5.748 1.00 95.38 86 VAL A CA 1
ATOM 701 C C . VAL A 1 86 ? -3.476 6.705 5.794 1.00 95.38 86 VAL A C 1
ATOM 703 O O . VAL A 1 86 ? -2.602 6.423 4.970 1.00 95.38 86 VAL A O 1
ATOM 706 N N . ASP A 1 87 ? -3.262 7.592 6.767 1.00 94.50 87 ASP A N 1
ATOM 707 C CA . ASP A 1 87 ? -2.004 8.328 6.926 1.00 94.50 87 ASP A CA 1
ATOM 708 C C . ASP A 1 87 ? -0.856 7.417 7.386 1.00 94.50 87 ASP A C 1
ATOM 710 O O . ASP A 1 87 ? 0.261 7.520 6.866 1.00 94.50 87 ASP A O 1
ATOM 714 N N . MET A 1 88 ? -1.131 6.465 8.286 1.00 93.75 88 MET A N 1
ATOM 715 C CA . MET A 1 88 ? -0.169 5.426 8.681 1.00 93.75 88 MET A CA 1
ATOM 716 C C . MET A 1 88 ? 0.190 4.529 7.497 1.00 93.75 88 MET A C 1
ATOM 718 O O . MET A 1 88 ? 1.367 4.261 7.254 1.00 93.75 88 MET A O 1
ATOM 722 N N . LEU A 1 89 ? -0.812 4.107 6.719 1.00 94.12 89 LEU A N 1
ATOM 723 C CA . LEU A 1 89 ? -0.615 3.270 5.535 1.00 94.12 89 LEU A CA 1
ATOM 724 C C . LEU A 1 89 ? 0.219 4.000 4.468 1.00 94.12 89 LEU A C 1
ATOM 726 O O . LEU A 1 89 ? 1.181 3.457 3.921 1.00 94.12 89 LEU A O 1
ATOM 730 N N . SER A 1 90 ? -0.079 5.281 4.247 1.00 94.50 90 SER A N 1
ATOM 731 C CA . SER A 1 90 ? 0.668 6.157 3.338 1.00 94.50 90 SER A CA 1
ATOM 732 C C . SER A 1 90 ? 2.114 6.368 3.793 1.00 94.50 90 SER A C 1
ATOM 734 O O . SER A 1 90 ? 3.041 6.351 2.976 1.00 94.50 90 SER A O 1
ATOM 736 N N . SER A 1 91 ? 2.327 6.547 5.098 1.00 94.12 91 SER A N 1
ATOM 737 C CA . SER A 1 91 ? 3.659 6.698 5.694 1.00 94.12 91 SER A CA 1
ATOM 738 C C . SER A 1 91 ? 4.465 5.406 5.576 1.00 94.12 91 SER A C 1
ATOM 740 O O . SER A 1 91 ? 5.617 5.432 5.132 1.00 94.12 91 SER A O 1
ATOM 742 N N . LYS A 1 92 ? 3.840 4.259 5.868 1.00 93.19 92 LYS A N 1
ATOM 743 C CA . LYS A 1 92 ? 4.426 2.931 5.668 1.00 93.19 92 LYS A CA 1
ATOM 744 C C . LYS A 1 92 ? 4.842 2.723 4.216 1.00 93.19 92 LYS A C 1
ATOM 746 O O . LYS A 1 92 ? 5.983 2.332 3.973 1.00 93.19 92 LYS A O 1
ATOM 751 N N . PHE A 1 93 ? 3.971 3.042 3.260 1.00 94.19 93 PHE A N 1
ATOM 752 C CA . PHE A 1 93 ? 4.285 2.935 1.838 1.00 94.19 93 PHE A CA 1
ATOM 753 C C . PHE A 1 93 ? 5.484 3.798 1.451 1.00 94.19 93 PHE A C 1
ATOM 755 O O . PHE A 1 93 ? 6.441 3.303 0.866 1.00 94.19 93 PHE A O 1
ATOM 762 N N . ARG A 1 94 ? 5.493 5.075 1.849 1.00 93.62 94 ARG A N 1
ATOM 763 C CA . ARG A 1 94 ? 6.610 5.992 1.577 1.00 93.62 94 ARG A CA 1
ATOM 764 C C . ARG A 1 94 ? 7.942 5.451 2.102 1.00 93.62 94 ARG A C 1
ATOM 766 O O . ARG A 1 94 ? 8.955 5.546 1.408 1.00 93.62 94 ARG A O 1
ATOM 773 N N . ASN A 1 95 ? 7.937 4.859 3.296 1.00 91.75 95 ASN A N 1
ATOM 774 C CA . ASN A 1 95 ? 9.121 4.241 3.889 1.00 91.75 95 ASN A CA 1
ATOM 775 C C . ASN A 1 95 ? 9.581 3.003 3.107 1.00 91.75 95 ASN A C 1
ATOM 777 O O . ASN A 1 95 ? 10.778 2.864 2.857 1.00 91.75 95 ASN A O 1
ATOM 781 N N . LEU A 1 96 ? 8.650 2.151 2.660 1.00 92.06 96 LEU A N 1
ATOM 782 C CA . LEU A 1 96 ? 8.961 1.010 1.792 1.00 92.06 96 LEU A CA 1
ATOM 783 C C . LEU A 1 96 ? 9.582 1.474 0.472 1.00 92.06 96 LEU A C 1
ATOM 785 O O . LEU A 1 96 ? 10.631 0.970 0.085 1.00 92.06 96 LEU A O 1
ATOM 789 N N . VAL A 1 97 ? 9.002 2.487 -0.180 1.00 91.44 97 VAL A N 1
ATOM 790 C CA . VAL A 1 97 ? 9.547 3.068 -1.418 1.00 91.44 97 VAL A CA 1
ATOM 791 C C . VAL A 1 97 ? 10.959 3.607 -1.200 1.00 91.44 97 VAL A C 1
ATOM 793 O O . VAL A 1 97 ? 11.847 3.365 -2.016 1.00 91.44 97 VAL A O 1
ATOM 796 N N . LYS A 1 98 ? 11.198 4.317 -0.094 1.00 89.56 98 LYS A N 1
ATOM 797 C CA . LYS A 1 98 ? 12.526 4.843 0.237 1.00 89.56 98 LYS A CA 1
ATOM 798 C C . LYS A 1 98 ? 13.549 3.715 0.412 1.00 89.56 98 LYS A C 1
ATOM 800 O O . LYS A 1 98 ? 14.619 3.787 -0.188 1.00 89.56 98 LYS A O 1
ATOM 805 N N . ALA A 1 99 ? 13.211 2.673 1.172 1.00 87.31 99 ALA A N 1
ATOM 806 C CA . ALA A 1 99 ? 14.081 1.515 1.386 1.00 87.31 99 ALA A CA 1
ATOM 807 C C . ALA A 1 99 ? 14.353 0.750 0.080 1.00 87.31 99 ALA A C 1
ATOM 809 O O . ALA A 1 99 ? 15.500 0.433 -0.234 1.00 87.31 99 ALA A O 1
ATOM 810 N N . TYR A 1 100 ? 13.316 0.535 -0.731 1.00 89.00 100 TYR A N 1
ATOM 811 C CA . TYR A 1 100 ? 13.427 -0.087 -2.047 1.00 89.00 100 TYR A CA 1
ATOM 812 C C . TYR A 1 100 ? 14.386 0.691 -2.959 1.00 89.00 100 TYR A C 1
ATOM 814 O O . TYR A 1 100 ? 15.347 0.121 -3.477 1.00 89.00 100 TYR A O 1
ATOM 822 N N . ARG A 1 101 ? 14.215 2.013 -3.078 1.00 87.12 101 ARG A N 1
ATOM 823 C CA . ARG A 1 101 ? 15.086 2.864 -3.909 1.00 87.12 101 ARG A CA 1
ATOM 824 C C . ARG A 1 101 ? 16.542 2.879 -3.433 1.00 87.12 101 ARG A C 1
ATOM 826 O O . ARG A 1 101 ? 17.458 2.979 -4.241 1.00 87.12 101 ARG A O 1
ATOM 833 N N . GLN A 1 102 ? 16.768 2.751 -2.129 1.00 84.50 102 GLN A N 1
ATOM 834 C CA . GLN A 1 102 ? 18.118 2.606 -1.580 1.00 84.50 102 GLN A CA 1
ATOM 835 C C . GLN A 1 102 ? 18.733 1.241 -1.901 1.00 84.50 102 GLN A C 1
ATOM 837 O O . GLN A 1 102 ? 19.943 1.150 -2.094 1.00 84.50 102 GLN A O 1
ATOM 842 N N . SER A 1 103 ? 17.920 0.185 -1.962 1.00 81.94 103 SER A N 1
ATOM 843 C CA . SER A 1 103 ? 18.395 -1.163 -2.284 1.00 81.94 103 SER A CA 1
ATOM 844 C C . SER A 1 103 ? 18.746 -1.332 -3.767 1.00 81.94 103 SER A C 1
ATOM 846 O O . SER A 1 103 ? 19.780 -1.919 -4.067 1.00 81.94 103 SER A O 1
ATOM 848 N N . ILE A 1 104 ? 17.971 -0.753 -4.697 1.00 80.12 104 ILE A N 1
ATOM 849 C CA . ILE A 1 104 ? 18.250 -0.843 -6.146 1.00 80.12 104 ILE A CA 1
ATOM 850 C C . ILE A 1 104 ? 19.586 -0.195 -6.527 1.00 80.12 104 ILE A C 1
ATOM 852 O O . ILE A 1 104 ? 20.332 -0.774 -7.308 1.00 80.12 104 ILE A O 1
ATOM 856 N N . GLY A 1 105 ? 19.943 0.947 -5.925 1.00 68.31 105 GLY A N 1
ATOM 857 C CA . GLY A 1 105 ? 21.215 1.625 -6.208 1.00 68.31 105 GLY A CA 1
ATOM 858 C C . GLY A 1 105 ? 22.446 0.819 -5.779 1.00 68.31 105 GLY A C 1
ATOM 859 O O . GLY A 1 105 ? 23.530 1.016 -6.315 1.00 68.31 105 GLY A O 1
ATOM 860 N N . LYS A 1 106 ? 22.277 -0.125 -4.845 1.00 64.44 106 LYS A N 1
ATOM 861 C CA . LYS A 1 106 ? 23.340 -1.021 -4.372 1.00 64.44 106 LYS A CA 1
ATOM 862 C C . LYS A 1 106 ? 23.448 -2.314 -5.191 1.00 64.44 106 LYS A C 1
ATOM 864 O O . LYS A 1 106 ? 24.482 -2.970 -5.123 1.00 64.44 106 LYS A O 1
ATOM 869 N N . ARG A 1 107 ? 22.422 -2.673 -5.983 1.00 57.75 107 ARG A N 1
ATOM 870 C CA . ARG A 1 107 ? 22.409 -3.900 -6.807 1.00 57.75 107 ARG A CA 1
ATOM 871 C C . ARG A 1 107 ? 23.397 -3.858 -7.981 1.00 57.75 107 ARG A C 1
ATOM 873 O O . ARG A 1 107 ? 23.770 -4.915 -8.466 1.00 57.75 107 ARG A O 1
ATOM 880 N N . MET A 1 108 ? 23.832 -2.678 -8.437 1.00 54.28 108 MET A N 1
ATOM 881 C CA . MET A 1 108 ? 24.757 -2.586 -9.580 1.00 54.28 108 MET A CA 1
ATOM 882 C C . MET A 1 108 ? 26.199 -3.012 -9.268 1.00 54.28 108 MET A C 1
ATOM 884 O O . MET A 1 108 ? 26.949 -3.277 -10.200 1.00 54.28 108 MET A O 1
ATOM 888 N N . PHE A 1 109 ? 26.591 -3.105 -7.992 1.00 54.19 109 PHE A N 1
ATOM 889 C CA . PHE A 1 109 ? 27.995 -3.315 -7.608 1.00 54.19 109 PHE A CA 1
ATOM 890 C C . PHE A 1 109 ? 28.228 -4.466 -6.613 1.00 54.19 109 PHE A C 1
ATOM 892 O O . PHE A 1 109 ? 29.372 -4.730 -6.257 1.00 54.19 109 PHE A O 1
ATOM 899 N N . ALA A 1 110 ? 27.183 -5.160 -6.153 1.00 57.12 110 ALA A N 1
ATOM 900 C CA . ALA A 1 110 ? 27.298 -6.235 -5.166 1.00 57.12 110 ALA A CA 1
ATOM 901 C C . ALA A 1 110 ? 26.317 -7.384 -5.452 1.00 57.12 110 ALA A C 1
ATOM 903 O O . ALA A 1 110 ? 25.286 -7.176 -6.093 1.00 57.12 110 ALA A O 1
ATOM 904 N N . VAL A 1 111 ? 26.638 -8.586 -4.945 1.00 55.03 111 VAL A N 1
ATOM 905 C CA . VAL A 1 111 ? 25.789 -9.794 -5.002 1.00 55.03 111 VAL A CA 1
ATOM 906 C C . VAL A 1 111 ? 24.335 -9.433 -4.658 1.00 55.03 111 VAL A C 1
ATOM 908 O O . VAL A 1 111 ? 24.128 -8.729 -3.663 1.00 55.03 111 VAL A O 1
ATOM 911 N N . PRO A 1 112 ? 23.326 -9.889 -5.431 1.00 56.56 112 PRO A N 1
ATOM 912 C CA . PRO A 1 112 ? 21.931 -9.543 -5.182 1.00 56.56 112 PRO A CA 1
ATOM 913 C C . PRO A 1 112 ? 21.484 -9.989 -3.784 1.00 56.56 112 PRO A C 1
ATOM 915 O O . PRO A 1 112 ? 21.140 -11.144 -3.554 1.00 56.56 112 PRO A O 1
ATOM 918 N N . CYS A 1 113 ? 21.473 -9.066 -2.826 1.00 55.28 113 CYS A N 1
ATOM 919 C CA . CYS A 1 113 ? 20.794 -9.279 -1.558 1.00 55.28 113 CYS A CA 1
ATOM 920 C C . CYS A 1 113 ? 19.295 -9.101 -1.815 1.00 55.28 113 CYS A C 1
ATOM 922 O O . CYS A 1 113 ? 18.828 -7.976 -2.021 1.00 55.28 113 CYS A O 1
ATOM 924 N N . ILE A 1 114 ? 18.555 -10.213 -1.866 1.00 61.38 114 ILE A N 1
ATOM 925 C CA . ILE A 1 114 ? 17.100 -10.210 -2.047 1.00 61.38 114 ILE A CA 1
ATOM 926 C C . ILE A 1 114 ? 16.480 -9.613 -0.781 1.00 61.38 114 ILE A C 1
ATOM 928 O O . ILE A 1 114 ? 16.314 -10.284 0.239 1.00 61.38 114 ILE A O 1
ATOM 932 N N . ALA A 1 115 ? 16.176 -8.316 -0.822 1.00 67.19 115 ALA A N 1
ATOM 933 C CA . ALA A 1 115 ? 15.491 -7.650 0.274 1.00 67.19 115 ALA A CA 1
ATOM 934 C C . ALA A 1 115 ? 14.034 -8.156 0.391 1.00 67.19 115 ALA A C 1
ATOM 936 O O . ALA A 1 115 ? 13.400 -8.488 -0.615 1.00 67.19 115 ALA A O 1
ATOM 937 N N . PRO A 1 116 ? 13.456 -8.208 1.604 1.00 79.12 116 PRO A N 1
ATOM 938 C CA . PRO A 1 116 ? 12.066 -8.610 1.778 1.00 79.12 116 PRO A CA 1
ATOM 939 C C . PRO A 1 116 ? 11.125 -7.762 0.913 1.00 79.12 116 PRO A C 1
ATOM 941 O O . PRO A 1 116 ? 11.239 -6.536 0.892 1.00 79.12 116 PRO A O 1
ATOM 944 N N . PHE A 1 117 ? 10.174 -8.421 0.248 1.00 86.44 117 PHE A N 1
ATOM 945 C CA . PHE A 1 117 ? 9.151 -7.794 -0.600 1.00 86.44 117 PHE A CA 1
ATOM 946 C C . PHE A 1 117 ? 9.677 -7.094 -1.869 1.00 86.44 117 PHE A C 1
ATOM 948 O O . PHE A 1 117 ? 8.930 -6.310 -2.452 1.00 86.44 117 PHE A O 1
ATOM 955 N N . MET A 1 118 ? 10.919 -7.366 -2.311 1.00 86.44 118 MET A N 1
ATOM 956 C CA . MET A 1 118 ? 11.453 -6.816 -3.572 1.00 86.44 118 MET A CA 1
ATOM 957 C C . MET A 1 118 ? 10.514 -7.076 -4.745 1.00 86.44 118 MET A C 1
ATOM 959 O O . MET A 1 118 ? 10.164 -6.121 -5.420 1.00 86.44 118 MET A O 1
ATOM 963 N N . ASP A 1 119 ? 10.054 -8.315 -4.922 1.00 89.50 119 ASP A N 1
ATOM 964 C CA . ASP A 1 119 ? 9.228 -8.706 -6.072 1.00 89.50 119 ASP A CA 1
ATOM 965 C C . ASP A 1 119 ? 7.915 -7.912 -6.133 1.00 89.50 119 ASP A C 1
ATOM 967 O O . ASP A 1 119 ? 7.539 -7.394 -7.179 1.00 89.50 119 ASP A O 1
ATOM 971 N N . LEU A 1 120 ? 7.259 -7.721 -4.981 1.00 91.81 120 LEU A N 1
ATOM 972 C CA . LEU A 1 120 ? 6.027 -6.929 -4.881 1.00 91.81 120 LEU A CA 1
ATOM 973 C C . LEU A 1 120 ? 6.285 -5.444 -5.164 1.00 91.81 120 LEU A C 1
ATOM 975 O O . LEU A 1 120 ? 5.473 -4.766 -5.786 1.00 91.81 120 LEU A O 1
ATOM 979 N N . MET A 1 121 ? 7.422 -4.914 -4.710 1.00 92.62 121 MET A N 1
ATOM 980 C CA . MET A 1 121 ? 7.809 -3.535 -5.006 1.00 92.62 121 MET A CA 1
ATOM 981 C C . MET A 1 121 ? 8.173 -3.362 -6.485 1.00 92.62 121 MET A C 1
ATOM 983 O O . MET A 1 121 ? 7.765 -2.374 -7.095 1.00 92.62 121 MET A O 1
ATOM 987 N N . ASP A 1 122 ? 8.885 -4.325 -7.070 1.00 90.56 122 ASP A N 1
ATOM 988 C CA . ASP A 1 122 ? 9.196 -4.379 -8.496 1.00 90.56 122 ASP A CA 1
ATOM 989 C C . ASP A 1 122 ? 7.893 -4.423 -9.313 1.00 90.56 122 ASP A C 1
ATOM 991 O O . ASP A 1 122 ? 7.760 -3.665 -10.269 1.00 90.56 122 ASP A O 1
ATOM 995 N N . GLU A 1 123 ? 6.878 -5.187 -8.902 1.00 92.19 123 GLU A N 1
ATOM 996 C CA . GLU A 1 123 ? 5.556 -5.215 -9.545 1.00 92.19 123 GLU A CA 1
ATOM 997 C C . GLU A 1 123 ? 4.816 -3.870 -9.453 1.00 92.19 123 GLU A C 1
ATOM 999 O O . GLU A 1 123 ? 4.234 -3.393 -10.434 1.00 92.19 123 GLU A O 1
ATOM 1004 N N . ILE A 1 124 ? 4.878 -3.193 -8.303 1.00 90.88 124 ILE A N 1
ATOM 1005 C CA . ILE A 1 124 ? 4.290 -1.857 -8.121 1.00 90.88 124 ILE A CA 1
ATOM 1006 C C . ILE A 1 124 ? 4.920 -0.836 -9.075 1.00 90.88 124 ILE A C 1
ATOM 1008 O O . ILE A 1 124 ? 4.200 -0.019 -9.654 1.00 90.88 124 ILE A O 1
ATOM 1012 N N . PHE A 1 125 ? 6.240 -0.885 -9.265 1.00 88.12 125 PHE A N 1
ATOM 1013 C CA . PHE A 1 125 ? 6.966 0.058 -10.123 1.00 88.12 125 PHE A CA 1
ATOM 1014 C C . PHE A 1 125 ? 7.093 -0.380 -11.581 1.00 88.12 125 PHE A C 1
ATOM 1016 O O . PHE A 1 125 ? 7.389 0.455 -12.437 1.00 88.12 125 PHE A O 1
ATOM 1023 N N . SER A 1 126 ? 6.832 -1.649 -11.884 1.00 85.69 126 SER A N 1
ATOM 1024 C CA . SER A 1 126 ? 6.786 -2.148 -13.252 1.00 85.69 126 SER A CA 1
ATOM 1025 C C . SER A 1 126 ? 5.693 -1.412 -14.015 1.00 85.69 126 SER A C 1
ATOM 1027 O O . SER A 1 126 ? 4.552 -1.290 -13.561 1.00 85.69 126 SER A O 1
ATOM 1029 N N . ASN A 1 127 ? 6.052 -0.856 -15.168 1.00 68.94 127 ASN A N 1
ATOM 1030 C CA . ASN A 1 127 ? 5.123 -0.081 -15.971 1.00 68.94 127 ASN A CA 1
ATOM 1031 C C . ASN A 1 127 ? 4.082 -1.037 -16.582 1.00 68.94 127 ASN A C 1
ATOM 1033 O O . ASN A 1 127 ? 4.451 -1.924 -17.351 1.00 68.94 127 ASN A O 1
ATOM 1037 N N . ASN A 1 128 ? 2.789 -0.853 -16.283 1.00 57.16 128 ASN A N 1
ATOM 1038 C CA . ASN A 1 128 ? 1.684 -1.616 -16.894 1.00 57.16 128 ASN A CA 1
ATOM 1039 C C . ASN A 1 128 ? 1.439 -1.152 -18.345 1.00 57.16 128 ASN A C 1
ATOM 1041 O O . ASN A 1 128 ? 0.306 -0.898 -18.747 1.00 57.16 128 ASN A O 1
ATOM 1045 N N . ALA A 1 129 ? 2.491 -1.008 -19.151 1.00 49.28 129 ALA A N 1
ATOM 1046 C CA . ALA A 1 129 ? 2.422 -0.494 -20.517 1.00 49.28 129 ALA A CA 1
ATOM 1047 C C . ALA A 1 129 ? 1.676 -1.427 -21.500 1.00 49.28 129 ALA A C 1
ATOM 1049 O O . ALA A 1 129 ? 1.729 -1.198 -22.704 1.00 49.28 129 ALA A O 1
ATOM 1050 N N . ARG A 1 130 ? 1.007 -2.494 -21.035 1.00 47.81 130 ARG A N 1
ATOM 1051 C CA . ARG A 1 130 ? 0.420 -3.533 -21.896 1.00 47.81 130 ARG A CA 1
ATOM 1052 C C . ARG A 1 130 ? -0.931 -4.086 -21.435 1.00 47.81 130 ARG A C 1
ATOM 1054 O O . ARG A 1 130 ? -1.193 -5.265 -21.613 1.00 47.81 130 ARG A O 1
ATOM 1061 N N . VAL A 1 131 ? -1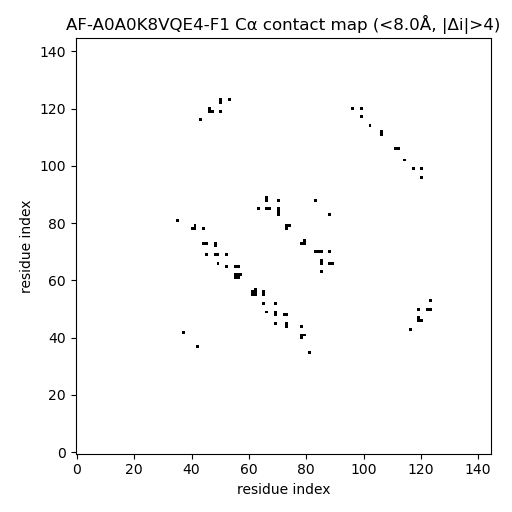.829 -3.243 -20.930 1.00 46.62 131 VAL A N 1
ATOM 1062 C CA . VAL A 1 131 ? -3.270 -3.560 -21.024 1.00 46.62 131 VAL A CA 1
ATOM 1063 C C . VAL A 1 131 ? -3.901 -2.637 -22.062 1.00 46.62 131 VAL A C 1
ATOM 1065 O O . VAL A 1 131 ? -4.787 -1.843 -21.777 1.00 46.62 131 VAL A O 1
ATOM 1068 N N . SER A 1 132 ? -3.377 -2.727 -23.284 1.00 43.38 132 SER A N 1
ATOM 1069 C CA . SER A 1 132 ? -4.079 -2.314 -24.500 1.00 43.38 132 SER A CA 1
ATOM 1070 C C . SER A 1 132 ? -4.464 -3.575 -25.271 1.00 43.38 132 SER A C 1
ATOM 1072 O O . SER A 1 132 ? -4.139 -3.725 -26.441 1.00 43.38 132 SER A O 1
ATOM 1074 N N . GLU A 1 133 ? -5.132 -4.513 -24.602 1.00 51.28 133 GLU A N 1
ATOM 1075 C CA . GLU A 1 133 ? -5.838 -5.604 -25.270 1.00 51.28 133 GLU A CA 1
ATOM 1076 C C . GLU A 1 133 ? -7.243 -5.092 -25.617 1.00 51.28 133 GLU A C 1
ATOM 1078 O O . GLU A 1 133 ? -8.220 -5.348 -24.921 1.00 51.28 133 GLU A O 1
ATOM 1083 N N . THR A 1 134 ? -7.349 -4.293 -26.679 1.00 44.59 134 THR A N 1
ATOM 1084 C CA . THR A 1 134 ? -8.636 -4.056 -27.349 1.00 44.59 134 THR A CA 1
ATOM 1085 C C . THR A 1 134 ? -8.477 -4.300 -28.845 1.00 44.59 134 THR A C 1
ATOM 1087 O O . THR A 1 134 ? -8.263 -3.403 -29.648 1.00 44.59 134 THR A O 1
ATOM 1090 N N . ARG A 1 135 ? -8.556 -5.587 -29.200 1.00 52.81 135 ARG A N 1
ATOM 1091 C CA . ARG A 1 135 ? -9.384 -6.113 -30.296 1.00 52.81 135 ARG A CA 1
ATOM 1092 C C . ARG A 1 135 ? -9.444 -5.233 -31.560 1.00 52.81 135 ARG A C 1
ATOM 1094 O O . ARG A 1 135 ? -10.441 -4.561 -31.796 1.00 52.81 135 ARG A O 1
ATOM 1101 N N . SER A 1 136 ? -8.447 -5.344 -32.439 1.00 45.00 136 SER A N 1
ATOM 1102 C CA . SER A 1 136 ? -8.636 -5.043 -33.867 1.00 45.00 136 SER A CA 1
ATOM 1103 C C . SER A 1 136 ? -8.661 -6.349 -34.655 1.00 45.00 136 SER A C 1
ATOM 1105 O O . SER A 1 136 ? -7.721 -6.711 -35.354 1.00 45.00 136 SER A O 1
ATOM 1107 N N . VAL A 1 137 ? -9.758 -7.091 -34.497 1.00 54.00 137 VAL A N 1
ATOM 1108 C CA . VAL A 1 137 ? -10.180 -8.062 -35.507 1.00 54.00 137 VAL A CA 1
ATOM 1109 C C . VAL A 1 137 ? -11.080 -7.285 -36.460 1.00 54.00 137 VAL A C 1
ATOM 1111 O O . VAL A 1 137 ? -12.280 -7.163 -36.226 1.00 54.00 137 VAL A O 1
ATOM 1114 N N . LYS A 1 138 ? -10.502 -6.700 -37.510 1.00 53.06 138 LYS A N 1
ATOM 1115 C CA . LYS A 1 138 ? -11.258 -6.413 -38.731 1.00 53.06 138 LYS A CA 1
ATOM 1116 C C . LYS A 1 138 ? -10.846 -7.437 -39.776 1.00 53.06 138 LYS A C 1
ATOM 1118 O O . LYS A 1 138 ? -9.770 -7.378 -40.357 1.00 53.06 138 LYS A O 1
ATOM 1123 N N . SER A 1 139 ? -11.732 -8.422 -39.860 1.00 50.91 139 SER A N 1
ATOM 1124 C CA . SER A 1 139 ? -11.965 -9.390 -40.924 1.00 50.91 139 SER A CA 1
ATOM 1125 C C . SER A 1 139 ? -11.327 -9.051 -42.269 1.00 50.91 139 SER A C 1
ATOM 1127 O O . SER A 1 139 ? -11.569 -7.987 -42.838 1.00 50.91 139 SER A O 1
ATOM 1129 N N . ALA A 1 140 ? -10.610 -10.038 -42.804 1.00 53.84 140 ALA A N 1
ATOM 1130 C CA . ALA A 1 140 ? -10.360 -10.186 -44.226 1.00 53.84 140 ALA A CA 1
ATOM 1131 C C . ALA A 1 140 ? -11.688 -10.135 -45.001 1.00 53.84 140 ALA A C 1
ATOM 1133 O O . ALA A 1 140 ? -12.642 -10.829 -44.647 1.00 53.84 140 ALA A O 1
ATOM 1134 N N . GLN A 1 141 ? -11.733 -9.332 -46.061 1.00 65.88 141 GLN A N 1
ATOM 1135 C CA . GLN A 1 141 ? -12.761 -9.412 -47.095 1.00 65.88 141 GLN A CA 1
ATOM 1136 C C . GLN A 1 141 ? -12.084 -9.965 -48.364 1.00 65.88 141 GLN A C 1
ATOM 1138 O O . GLN A 1 141 ? -11.003 -9.479 -48.706 1.00 65.88 141 GLN A O 1
ATOM 1143 N N . PRO A 1 142 ? -12.642 -10.997 -49.024 1.00 66.06 142 PRO A N 1
ATOM 1144 C CA . PRO A 1 142 ? -12.049 -11.595 -50.221 1.00 66.06 142 PRO A CA 1
ATOM 1145 C C . PRO A 1 142 ? -12.288 -10.727 -51.475 1.00 66.06 142 PRO A C 1
ATOM 1147 O O . PRO A 1 142 ? -13.151 -9.843 -51.448 1.00 66.06 142 PRO A O 1
ATOM 1150 N N . PRO A 1 143 ? -11.532 -10.957 -52.568 1.00 65.81 143 PRO A N 1
ATOM 1151 C CA . PRO A 1 143 ? -11.630 -10.158 -53.783 1.00 65.81 143 PRO A CA 1
ATOM 1152 C C . PRO A 1 143 ? -12.909 -10.514 -54.550 1.00 65.81 143 PRO A C 1
ATOM 1154 O O . PRO A 1 143 ? -13.197 -11.690 -54.759 1.00 65.81 143 PRO A O 1
ATOM 1157 N N . ASN A 1 144 ? -13.654 -9.498 -54.987 1.00 65.12 144 ASN A N 1
ATOM 1158 C CA . ASN A 1 144 ? -14.724 -9.667 -55.965 1.00 65.12 144 ASN A CA 1
ATOM 1159 C C . ASN A 1 144 ? -14.226 -9.199 -57.338 1.00 65.12 144 ASN A C 1
ATOM 1161 O O . ASN A 1 144 ? -13.853 -8.036 -57.472 1.00 65.12 144 ASN A O 1
ATOM 1165 N N . ASN A 1 145 ? -14.218 -10.172 -58.257 1.00 59.25 145 ASN A N 1
ATOM 1166 C CA . ASN A 1 145 ? -14.196 -10.155 -59.729 1.00 59.25 145 ASN A CA 1
ATOM 1167 C C . ASN A 1 145 ? -13.936 -8.829 -60.457 1.00 59.25 145 ASN A C 1
ATOM 1169 O O . ASN A 1 145 ? -14.808 -7.934 -60.386 1.00 59.25 145 ASN A O 1
#

Sequence (145 aa):
MANVLRNVEPSQKKLQSTDGRKSIKSCVKEIFIDRRIWTKAETKAFLNAYISRKDEFRNVRQKKIAMQNVLSDLERQGVLYQTTTVDMLSSKFRNLVKAYRQSIGKRMFAVPCIAPFMDLMDEIFSNNARVSETRSVKSAQPPNN

Nearest PDB structures (foldseek):
  5jdk-assembly1_A  TM=7.976E-01  e=3.019E+00  Schizosaccharomyces pombe 972h-

pLDDT: mean 73.06, std 22.12, range [34.72, 97.81]

InterPro domains:
  IPR044822 Myb/SANT-like DNA-binding domain 4 [PF13837] (35-106)

Organism: Bactrocera latifrons (NCBI:txid174628)

Secondary structure (DSSP, 8-state):
---------------------------------------HHHHHHHHHHHHHTGGGGGSGGGHHHHHHHHHHHHHHTT--SS---HHHHHHHHHHHHHHHHHHHHHTTTS-----TTHHHHHHHHS--TT-----------PPP-

Foldseek 3Di:
DDDDDDDDDDDDDDDDDDDDDDDDDDPDDPPCPVPDDQDLQNVVLLLVLCLVLLVQVVDVVRVLVSLVSSVVVCVVVVVDPDDDDSVNSVVVVVVVVVVLVVQVVVVVPDDRPPDRCNVSVCSSPPDPPPPPPDDPPDDDDDDDD

Radius of gyration: 32.91 Å; Cα contacts (8 Å, |Δi|>4): 50; chains: 1; bounding box: 74×56×127 Å